Protein AF-A0A3M1JPD7-F1 (afdb_monomer_lite)

pLDDT: mean 86.86, std 10.53, range [47.19, 97.12]

Sequence (91 aa):
DQALSAVRRYTLRSYDALRRLPLEGGGTRSLFSPSGIVRGTARAERFLFWPMGIASAGAMRQWGTHATAFVGKRHFDDPFLIDQSYRVELP

Foldseek 3Di:
DPPPDDPDDDDDDDPVCQQWPADDVGGTHHCADPLFFRPPQADPCCVVQVVQVAHRPRTDGDPPSHDLDSHDDDDPPPPCSVVVVPVDDDD

Radius of gyration: 18.76 Å; chains: 1; bounding box: 42×30×56 Å

Structure (mmCIF, N/CA/C/O backbone):
data_AF-A0A3M1JPD7-F1
#
_entry.id   AF-A0A3M1JPD7-F1
#
loop_
_atom_site.group_PDB
_atom_site.id
_atom_site.type_symbol
_atom_site.label_atom_id
_atom_site.label_alt_id
_atom_site.label_comp_id
_atom_site.label_asym_id
_atom_site.label_entity_id
_atom_site.label_seq_id
_atom_site.pdbx_PDB_ins_code
_atom_site.Cartn_x
_atom_site.Cartn_y
_atom_site.Cartn_z
_atom_site.occupancy
_atom_site.B_iso_or_equiv
_atom_site.auth_seq_id
_atom_site.auth_comp_id
_atom_site.auth_asym_id
_atom_site.auth_atom_id
_atom_site.pdbx_PDB_model_num
ATOM 1 N N . ASP A 1 1 ? -13.932 -14.312 -35.572 1.00 47.19 1 ASP A N 1
ATOM 2 C CA . ASP A 1 1 ? -13.190 -15.589 -35.647 1.00 47.19 1 ASP A CA 1
ATOM 3 C C . ASP A 1 1 ? -11.670 -15.502 -35.817 1.00 47.19 1 ASP A C 1
ATOM 5 O O . ASP A 1 1 ? -11.100 -16.318 -36.517 1.00 47.19 1 ASP A O 1
ATOM 9 N N . GLN A 1 2 ? -10.957 -14.624 -35.099 1.00 50.59 2 GLN A N 1
ATOM 10 C CA . GLN A 1 2 ? -9.500 -14.751 -34.888 1.00 50.59 2 GLN A CA 1
ATOM 11 C C . GLN A 1 2 ? -9.098 -13.933 -33.651 1.00 50.59 2 GLN A C 1
ATOM 13 O O . GLN A 1 2 ? -8.700 -12.784 -33.777 1.00 50.59 2 GLN A O 1
ATOM 18 N N . ALA A 1 3 ? -9.270 -14.481 -32.446 1.00 52.66 3 ALA A N 1
ATOM 19 C CA . ALA A 1 3 ? -8.613 -13.959 -31.237 1.00 52.66 3 ALA A CA 1
ATOM 20 C C . ALA A 1 3 ? -8.734 -14.937 -30.053 1.00 52.66 3 ALA A C 1
ATOM 22 O O . ALA A 1 3 ? -8.975 -14.526 -28.920 1.00 52.66 3 ALA A O 1
ATOM 23 N N . LEU A 1 4 ? -8.583 -16.245 -30.284 1.00 58.25 4 LEU A N 1
ATOM 24 C CA . LEU A 1 4 ? -8.241 -17.130 -29.171 1.00 58.25 4 LEU A CA 1
ATOM 25 C C . LEU A 1 4 ? -6.786 -16.823 -28.819 1.00 58.25 4 LEU A C 1
ATOM 27 O O . LEU A 1 4 ? -5.887 -16.998 -29.641 1.00 58.25 4 LEU A O 1
ATOM 31 N N . SER A 1 5 ? -6.587 -16.227 -27.644 1.00 66.62 5 SER A N 1
ATOM 32 C CA . SER A 1 5 ? -5.293 -15.728 -27.200 1.00 66.62 5 SER A CA 1
ATOM 33 C C . SER A 1 5 ? -4.257 -16.852 -27.209 1.00 66.62 5 SER A C 1
ATOM 35 O O . SER A 1 5 ? -4.500 -17.959 -26.729 1.00 66.62 5 SER A O 1
ATOM 37 N N . ALA A 1 6 ? -3.082 -16.575 -27.774 1.00 75.81 6 ALA A N 1
ATOM 38 C CA . ALA A 1 6 ? -1.946 -17.473 -27.639 1.00 75.81 6 ALA A CA 1
ATOM 39 C C . ALA A 1 6 ? -1.694 -17.730 -26.146 1.00 75.81 6 ALA A C 1
ATOM 41 O O . ALA A 1 6 ? -1.652 -16.779 -25.357 1.00 75.81 6 ALA A O 1
ATOM 42 N N . VAL A 1 7 ? -1.516 -18.998 -25.761 1.00 81.12 7 VAL A N 1
ATOM 43 C CA . VAL A 1 7 ? -1.198 -19.384 -24.381 1.00 81.12 7 VAL A CA 1
ATOM 44 C C . VAL A 1 7 ? 0.077 -18.657 -23.953 1.00 81.12 7 VAL A C 1
ATOM 46 O O . VAL A 1 7 ? 1.189 -19.010 -24.354 1.00 81.12 7 VAL A O 1
ATOM 49 N N . ARG A 1 8 ? -0.072 -17.610 -23.137 1.00 83.44 8 ARG A N 1
ATOM 50 C CA . ARG A 1 8 ? 1.065 -16.894 -22.559 1.00 83.44 8 ARG A CA 1
ATOM 51 C C . ARG A 1 8 ? 1.551 -17.664 -21.346 1.00 83.44 8 ARG A C 1
ATOM 53 O O . ARG A 1 8 ? 0.921 -17.654 -20.292 1.00 83.44 8 ARG A O 1
ATOM 60 N N . ARG A 1 9 ? 2.707 -18.306 -21.493 1.00 87.81 9 ARG A N 1
ATOM 61 C CA . ARG A 1 9 ? 3.447 -18.843 -20.352 1.00 87.81 9 ARG A CA 1
ATOM 62 C C . ARG A 1 9 ? 3.970 -17.673 -19.524 1.00 87.81 9 ARG A C 1
ATOM 64 O O . ARG A 1 9 ? 4.674 -16.811 -20.043 1.00 87.81 9 ARG A O 1
ATOM 71 N N . TYR A 1 10 ? 3.610 -17.646 -18.249 1.00 88.75 10 TYR A N 1
ATOM 72 C CA . TYR A 1 10 ? 4.161 -16.727 -17.264 1.00 88.75 10 TYR A CA 1
ATOM 73 C C . TYR A 1 10 ? 4.931 -17.523 -16.214 1.00 88.75 10 TYR A C 1
ATOM 75 O O . TYR A 1 10 ? 4.686 -18.709 -16.001 1.00 88.75 10 TYR A O 1
ATOM 83 N N . THR A 1 11 ? 5.869 -16.861 -15.551 1.00 92.19 11 THR A N 1
ATOM 84 C CA . THR A 1 11 ? 6.619 -17.430 -14.430 1.00 92.19 11 THR A CA 1
ATOM 85 C C . THR A 1 11 ? 6.348 -16.602 -13.190 1.00 92.19 11 THR A C 1
ATOM 87 O O . THR A 1 11 ? 6.385 -15.371 -13.263 1.00 92.19 11 THR A O 1
ATOM 90 N N . LEU A 1 12 ? 6.144 -17.256 -12.049 1.00 93.25 12 LEU A N 1
ATOM 91 C CA . LEU A 1 12 ? 6.143 -16.562 -10.767 1.00 93.25 12 LEU A CA 1
ATOM 92 C C . LEU A 1 12 ? 7.547 -16.021 -10.475 1.00 93.25 12 LEU A C 1
ATOM 94 O O . LEU A 1 12 ? 8.553 -16.706 -10.654 1.00 93.25 12 LEU A O 1
ATOM 98 N N . ARG A 1 13 ? 7.608 -14.763 -10.049 1.00 93.31 13 ARG A N 1
ATOM 99 C CA . ARG A 1 13 ? 8.832 -14.073 -9.628 1.00 93.31 13 ARG A CA 1
ATOM 100 C C . ARG A 1 13 ? 8.616 -13.532 -8.223 1.00 93.31 13 ARG A C 1
ATOM 102 O O . ARG A 1 13 ? 7.473 -13.335 -7.814 1.00 93.31 13 ARG A O 1
ATOM 109 N N . SER A 1 14 ? 9.708 -13.273 -7.503 1.00 94.56 14 SER A N 1
ATOM 110 C CA . SER A 1 14 ? 9.621 -12.612 -6.199 1.00 94.56 14 SER A CA 1
ATOM 111 C C . SER A 1 14 ? 8.871 -11.287 -6.328 1.00 94.56 14 SER A C 1
ATOM 113 O O . SER A 1 14 ? 9.142 -10.493 -7.233 1.00 94.56 14 SER A O 1
ATOM 115 N N . TYR A 1 15 ? 7.960 -11.046 -5.388 1.00 93.81 15 TYR A N 1
ATOM 116 C CA . TYR A 1 15 ? 7.221 -9.796 -5.258 1.00 93.81 15 TYR A CA 1
ATOM 117 C C . TYR A 1 15 ? 8.153 -8.577 -5.202 1.00 93.81 15 TYR A C 1
ATOM 119 O O . TYR A 1 15 ? 7.837 -7.516 -5.741 1.00 93.81 15 TYR A O 1
ATOM 127 N N . ASP A 1 16 ? 9.340 -8.739 -4.615 1.00 94.12 16 ASP A N 1
ATOM 128 C CA . ASP A 1 16 ? 10.306 -7.656 -4.450 1.00 94.12 16 ASP A CA 1
ATOM 129 C C . ASP A 1 16 ? 10.815 -7.102 -5.783 1.00 94.12 16 ASP A C 1
ATOM 131 O O . ASP A 1 16 ? 11.147 -5.917 -5.868 1.00 94.12 16 ASP A O 1
ATOM 135 N N . ALA A 1 17 ? 10.783 -7.911 -6.849 1.00 95.19 17 ALA A N 1
ATOM 136 C CA . ALA A 1 17 ? 11.136 -7.471 -8.196 1.00 95.19 17 ALA A CA 1
ATOM 137 C C . ALA A 1 17 ? 10.227 -6.332 -8.696 1.00 95.19 17 ALA A C 1
ATOM 139 O O . ALA A 1 17 ? 10.663 -5.495 -9.485 1.00 95.19 17 ALA A O 1
ATOM 140 N N . LEU A 1 18 ? 8.987 -6.239 -8.198 1.00 95.19 18 LEU A N 1
ATOM 141 C CA . LEU A 1 18 ? 8.049 -5.174 -8.564 1.00 95.19 18 LEU A CA 1
ATOM 142 C C . LEU A 1 18 ? 8.505 -3.790 -8.083 1.00 95.19 18 LEU A C 1
ATOM 144 O O . LEU A 1 18 ? 8.094 -2.784 -8.659 1.00 95.19 18 LEU A O 1
ATOM 148 N N . ARG A 1 19 ? 9.370 -3.710 -7.062 1.00 95.31 19 ARG A N 1
ATOM 149 C CA . ARG A 1 19 ? 9.924 -2.428 -6.584 1.00 95.31 19 ARG A CA 1
ATOM 150 C C . ARG A 1 19 ? 11.020 -1.882 -7.502 1.00 95.31 19 ARG A C 1
ATOM 152 O O . ARG A 1 19 ? 11.384 -0.714 -7.382 1.00 95.31 19 ARG A O 1
ATOM 159 N N . ARG A 1 20 ? 11.534 -2.699 -8.429 1.00 95.81 20 ARG A N 1
ATOM 160 C CA . ARG A 1 20 ? 12.623 -2.333 -9.338 1.00 95.81 20 ARG A CA 1
ATOM 161 C C . ARG A 1 20 ? 12.515 -3.086 -10.669 1.00 95.81 20 ARG A C 1
ATOM 163 O O . ARG A 1 20 ? 13.317 -3.967 -10.968 1.00 95.81 20 ARG A O 1
ATOM 170 N N . LEU A 1 21 ? 11.526 -2.718 -11.481 1.00 95.00 21 LEU A N 1
ATOM 171 C CA . LEU A 1 21 ? 11.335 -3.284 -12.815 1.00 95.00 21 LEU A CA 1
ATOM 172 C C . LEU A 1 21 ? 12.310 -2.646 -13.814 1.00 95.00 21 LEU A C 1
ATOM 174 O O . LEU A 1 21 ? 12.451 -1.421 -13.802 1.00 95.00 21 LEU A O 1
ATOM 178 N N . PRO A 1 22 ? 12.968 -3.431 -14.680 1.00 94.75 22 PRO A N 1
ATOM 179 C CA . PRO A 1 22 ? 13.799 -2.885 -15.746 1.00 94.75 22 PRO A CA 1
ATOM 180 C C . PRO A 1 22 ? 12.942 -2.125 -16.767 1.00 94.75 22 PRO A C 1
ATOM 182 O O . PRO A 1 22 ? 11.800 -2.505 -17.032 1.00 94.75 22 PRO A O 1
ATOM 185 N N . LEU A 1 23 ? 13.497 -1.055 -17.334 1.00 94.94 23 LEU A N 1
ATOM 186 C CA . LEU A 1 23 ? 12.902 -0.332 -18.458 1.00 94.94 23 LEU A CA 1
ATOM 187 C C . LEU A 1 23 ? 13.651 -0.654 -19.754 1.00 94.94 23 LEU A C 1
ATOM 189 O O . LEU A 1 23 ? 14.860 -0.900 -19.745 1.00 94.94 23 LEU A O 1
ATOM 193 N N . GLU A 1 24 ? 12.930 -0.623 -20.872 1.00 90.38 24 GLU A N 1
ATOM 194 C CA . GLU A 1 24 ? 13.545 -0.647 -22.199 1.00 90.38 24 GLU A CA 1
ATOM 195 C C . GLU A 1 24 ? 14.389 0.625 -22.374 1.00 90.38 24 GLU A C 1
ATOM 197 O O . GLU A 1 24 ? 13.917 1.727 -22.101 1.00 90.38 24 GLU A O 1
ATOM 202 N N . GLY A 1 25 ? 15.658 0.472 -22.760 1.00 89.88 25 GLY A N 1
ATOM 203 C CA . GLY A 1 25 ? 16.627 1.579 -22.815 1.00 89.88 25 GLY A CA 1
ATOM 204 C C . GLY A 1 25 ? 17.490 1.753 -21.558 1.00 89.88 25 GLY A C 1
ATOM 205 O O . GLY A 1 25 ? 18.344 2.635 -21.521 1.00 89.88 25 GLY A O 1
ATOM 206 N N . GLY A 1 26 ? 17.324 0.888 -20.553 1.00 92.44 26 GLY A N 1
ATOM 207 C CA . GLY A 1 26 ? 18.120 0.905 -19.327 1.00 92.44 26 GLY A CA 1
ATOM 208 C C . GLY A 1 26 ? 17.445 1.648 -18.173 1.00 92.44 26 GLY A C 1
ATOM 209 O O . GLY A 1 26 ? 16.414 2.302 -18.316 1.00 92.44 26 GLY A O 1
ATOM 210 N N . GLY A 1 27 ? 18.018 1.502 -16.979 1.00 95.12 27 GLY A N 1
ATOM 211 C CA . GLY A 1 27 ? 17.420 2.011 -15.746 1.00 95.12 27 GLY A CA 1
ATOM 212 C C . GLY A 1 27 ? 16.280 1.139 -15.211 1.00 95.12 27 GLY A C 1
ATOM 213 O O . GLY A 1 27 ? 16.009 0.038 -15.698 1.00 95.12 27 GLY A O 1
ATOM 214 N N . THR A 1 28 ? 15.645 1.609 -14.135 1.00 96.44 28 THR A N 1
ATOM 215 C CA . THR A 1 28 ? 14.619 0.844 -13.415 1.00 96.44 28 THR A CA 1
ATOM 216 C C . THR A 1 28 ? 13.506 1.732 -12.882 1.00 96.44 28 THR A C 1
ATOM 218 O O . THR A 1 28 ? 13.748 2.885 -12.529 1.00 96.44 28 THR A O 1
ATOM 221 N N . ARG A 1 29 ? 12.301 1.176 -12.740 1.00 95.00 29 ARG A N 1
ATOM 222 C CA . ARG A 1 29 ? 11.137 1.854 -12.162 1.00 95.00 29 ARG A CA 1
ATOM 223 C C . ARG A 1 29 ? 10.363 0.926 -11.231 1.00 95.00 29 ARG A C 1
ATOM 225 O O . ARG A 1 29 ? 10.158 -0.241 -11.543 1.00 95.00 29 ARG A O 1
ATOM 232 N N . SER A 1 30 ? 9.886 1.457 -10.110 1.00 95.81 30 SER A N 1
ATOM 233 C CA . SER A 1 30 ? 8.941 0.742 -9.245 1.00 95.81 30 SER A CA 1
ATOM 234 C C . SER A 1 30 ? 7.552 0.673 -9.888 1.00 95.81 30 SER A C 1
ATOM 236 O O . SER A 1 30 ? 7.080 1.652 -10.473 1.00 95.81 30 SE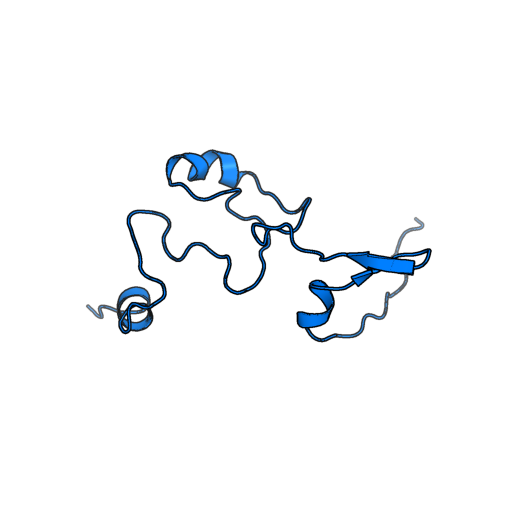R A O 1
ATOM 238 N N . LEU A 1 31 ? 6.872 -0.467 -9.746 1.00 96.31 31 LEU A N 1
ATOM 239 C CA . LEU A 1 31 ? 5.447 -0.601 -10.056 1.00 96.31 31 LEU A CA 1
ATOM 240 C C . LEU A 1 31 ? 4.589 0.325 -9.174 1.00 96.31 31 LEU A C 1
ATOM 242 O O . LEU A 1 31 ? 3.554 0.830 -9.614 1.00 96.31 31 LEU A O 1
ATOM 246 N N . PHE A 1 32 ? 5.026 0.540 -7.933 1.00 97.12 32 PHE A N 1
ATOM 247 C CA . PHE A 1 32 ? 4.309 1.305 -6.919 1.00 97.12 32 PHE A CA 1
ATOM 248 C C . PHE A 1 32 ? 4.690 2.790 -6.968 1.00 97.12 32 PHE A C 1
ATOM 250 O O . PHE A 1 32 ? 5.856 3.146 -7.160 1.00 97.12 32 PHE A O 1
ATOM 257 N N . SER A 1 33 ? 3.708 3.670 -6.769 1.00 95.06 33 SER A N 1
ATOM 258 C CA . SER A 1 33 ? 3.938 5.092 -6.491 1.00 95.06 33 SER A CA 1
ATOM 259 C C . SER A 1 33 ? 4.625 5.288 -5.124 1.00 95.06 33 SER A C 1
ATOM 261 O O . SER A 1 33 ? 4.681 4.347 -4.331 1.00 95.06 33 SER A O 1
ATOM 263 N N . PRO A 1 34 ? 5.074 6.513 -4.780 1.00 94.06 34 PRO A N 1
ATOM 264 C CA . PRO A 1 34 ? 5.591 6.807 -3.438 1.00 94.06 34 PRO A CA 1
ATOM 265 C C . PRO A 1 34 ? 4.606 6.482 -2.303 1.00 94.06 34 PRO A C 1
ATOM 267 O O . PRO A 1 34 ? 5.018 6.161 -1.198 1.00 94.06 34 PRO A O 1
ATOM 270 N N . SER A 1 35 ? 3.299 6.509 -2.585 1.00 92.56 35 SER A N 1
ATOM 271 C CA . SER A 1 35 ? 2.238 6.132 -1.643 1.00 92.56 35 SER A CA 1
ATOM 272 C C . SER A 1 35 ? 1.918 4.628 -1.644 1.00 92.56 35 SER A C 1
ATOM 274 O O . SER A 1 35 ? 0.892 4.220 -1.100 1.00 92.56 35 SER A O 1
ATOM 276 N N . GLY A 1 36 ? 2.721 3.812 -2.333 1.00 94.94 36 GLY A N 1
ATOM 277 C CA . GLY A 1 36 ? 2.524 2.371 -2.463 1.00 94.94 36 GLY A CA 1
ATOM 278 C C . GLY A 1 36 ? 1.415 1.952 -3.430 1.00 94.94 36 GLY A C 1
ATOM 279 O O . GLY A 1 36 ? 1.121 0.767 -3.506 1.00 94.94 36 GLY A O 1
ATOM 280 N N . ILE A 1 37 ? 0.785 2.868 -4.176 1.00 96.19 37 ILE A N 1
ATOM 281 C CA . ILE A 1 37 ? -0.350 2.543 -5.060 1.00 96.19 37 ILE A CA 1
ATOM 282 C C . ILE A 1 37 ? 0.148 2.133 -6.450 1.00 96.19 37 ILE A C 1
ATOM 284 O O . ILE A 1 37 ? 0.991 2.807 -7.045 1.00 96.19 37 ILE A O 1
ATOM 288 N N . VAL A 1 38 ? -0.422 1.064 -7.010 1.00 96.56 38 VAL A N 1
ATOM 289 C CA . VAL A 1 38 ? -0.193 0.678 -8.409 1.00 96.56 38 VAL A CA 1
ATOM 290 C C . VAL A 1 38 ? -1.016 1.583 -9.329 1.00 96.56 38 VAL A C 1
ATOM 292 O O . VAL A 1 38 ? -2.249 1.628 -9.251 1.00 96.56 38 VAL A O 1
ATOM 295 N N . ARG A 1 39 ? -0.345 2.310 -10.228 1.00 93.75 39 ARG A N 1
ATOM 296 C CA . ARG A 1 39 ? -1.019 3.220 -11.171 1.00 93.75 39 ARG A CA 1
ATOM 297 C C . ARG A 1 39 ? -2.011 2.466 -12.063 1.00 93.75 39 ARG A C 1
ATOM 299 O O . ARG A 1 39 ? -1.760 1.336 -12.460 1.00 93.75 39 ARG A O 1
ATOM 306 N N . GLY A 1 40 ? -3.138 3.105 -12.380 1.00 94.56 40 GLY A N 1
ATOM 307 C CA . GLY A 1 40 ? -4.173 2.532 -13.252 1.00 94.56 40 GLY A CA 1
ATOM 308 C C . GLY A 1 40 ? -5.071 1.476 -12.596 1.00 94.56 40 GLY A C 1
ATOM 309 O O . GLY A 1 40 ? -6.003 1.002 -13.231 1.00 94.56 40 GLY A O 1
ATOM 310 N N . THR A 1 41 ? -4.850 1.133 -11.323 1.00 96.19 41 THR A N 1
ATOM 311 C CA . THR A 1 41 ? -5.646 0.105 -10.620 1.00 96.19 41 THR A CA 1
ATOM 312 C C . THR A 1 41 ? -6.754 0.674 -9.741 1.00 96.19 41 THR A C 1
ATOM 314 O O . THR A 1 41 ? -7.365 -0.049 -8.962 1.00 96.19 41 THR A O 1
ATOM 317 N N . ALA A 1 42 ? -7.021 1.972 -9.836 1.00 94.56 42 ALA A N 1
ATOM 318 C CA . ALA A 1 42 ? -7.995 2.612 -8.973 1.00 94.56 42 ALA A CA 1
ATOM 319 C C . ALA A 1 42 ? -9.435 2.175 -9.302 1.00 94.56 42 ALA A C 1
ATOM 321 O O . ALA A 1 42 ? -9.751 1.833 -10.443 1.00 94.56 42 ALA A O 1
ATOM 322 N N . ARG A 1 43 ? -10.303 2.168 -8.286 1.00 94.31 43 ARG A N 1
ATOM 323 C CA . ARG A 1 43 ? -11.675 1.647 -8.364 1.00 94.31 43 ARG A CA 1
ATOM 324 C C . ARG A 1 43 ? -12.713 2.723 -8.022 1.00 94.31 43 ARG A C 1
ATOM 326 O O . ARG A 1 43 ? -12.333 3.853 -7.688 1.00 94.31 43 ARG A O 1
ATOM 333 N N . ALA A 1 44 ? -13.999 2.414 -8.188 1.00 94.44 44 ALA A N 1
ATOM 334 C CA . ALA A 1 44 ? -15.097 3.366 -7.978 1.00 94.44 44 ALA A CA 1
ATOM 335 C C . ALA A 1 44 ? -15.301 3.688 -6.486 1.00 94.44 44 ALA A C 1
AT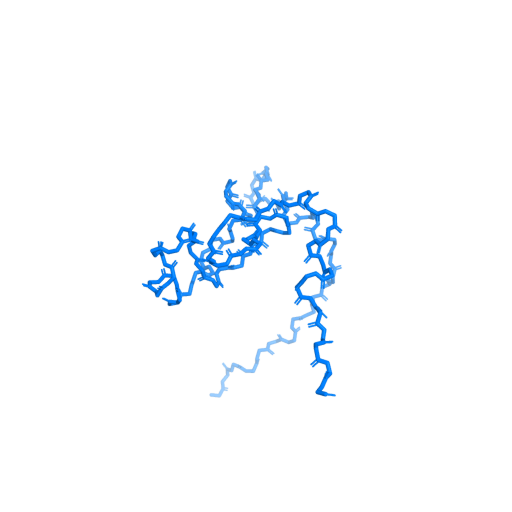OM 337 O O . ALA A 1 44 ? -15.623 4.817 -6.127 1.00 94.44 44 ALA A O 1
ATOM 338 N N . GLU A 1 45 ? -14.982 2.733 -5.616 1.00 91.31 45 GLU A N 1
ATOM 339 C CA . GLU A 1 45 ? -15.017 2.804 -4.156 1.00 91.31 45 GLU A CA 1
ATOM 340 C C . GLU A 1 45 ? -14.189 3.970 -3.610 1.00 91.31 45 GLU A C 1
ATOM 342 O O . GLU A 1 45 ? -14.473 4.463 -2.520 1.00 91.31 45 GLU A O 1
ATOM 347 N N . ARG A 1 46 ? -13.213 4.485 -4.377 1.00 90.75 46 ARG A N 1
ATOM 348 C CA . ARG A 1 46 ? -12.490 5.708 -4.011 1.00 90.75 46 ARG A CA 1
ATOM 349 C C . ARG A 1 46 ? -13.433 6.878 -3.731 1.00 90.75 46 ARG A C 1
ATOM 351 O O . ARG A 1 46 ? -13.108 7.687 -2.881 1.00 90.75 46 ARG A O 1
ATOM 358 N N . PHE A 1 47 ? -14.557 6.982 -4.441 1.00 91.38 47 PHE A N 1
ATOM 359 C CA . PHE A 1 47 ? -15.515 8.080 -4.284 1.00 91.38 47 PHE A CA 1
ATOM 360 C C . PHE A 1 47 ? -16.490 7.845 -3.133 1.00 91.38 47 PHE A C 1
ATOM 362 O O . PHE A 1 47 ? -17.052 8.798 -2.609 1.00 91.38 47 PHE A O 1
ATOM 369 N N . LEU A 1 48 ? -16.662 6.593 -2.713 1.00 89.12 48 LEU A N 1
ATOM 370 C CA . LEU A 1 48 ? -17.467 6.263 -1.544 1.00 89.12 48 LEU A CA 1
ATOM 371 C C . LEU A 1 48 ? -16.664 6.460 -0.255 1.00 89.12 48 LEU A C 1
ATOM 373 O O . LEU A 1 48 ? -17.174 6.965 0.738 1.00 89.12 48 LEU A O 1
ATOM 377 N N . PHE A 1 49 ? -15.387 6.077 -0.283 1.00 88.00 49 PHE A N 1
ATOM 378 C CA . PHE A 1 49 ? -14.561 5.977 0.914 1.00 88.00 49 PHE A CA 1
ATOM 379 C C . PHE A 1 49 ? -13.531 7.100 1.080 1.00 88.00 49 PHE A C 1
ATOM 381 O O . PHE A 1 49 ? -12.818 7.115 2.082 1.00 88.00 49 PHE A O 1
ATOM 388 N N . TRP A 1 50 ? -13.461 8.071 0.160 1.00 86.31 50 TRP A N 1
ATOM 389 C CA . TRP A 1 50 ? -12.571 9.228 0.327 1.00 86.31 50 TRP A CA 1
ATOM 390 C C . TRP A 1 50 ? -12.770 10.012 1.640 1.00 86.31 50 TRP A C 1
ATOM 392 O O . TRP A 1 50 ? -11.748 10.422 2.195 1.00 86.31 50 TRP A O 1
ATOM 402 N N . PRO A 1 51 ? -13.996 10.202 2.192 1.00 88.38 51 PRO A N 1
ATOM 403 C CA . PRO A 1 51 ? -14.173 11.016 3.400 1.00 88.38 51 PRO A CA 1
ATOM 404 C C . PRO A 1 51 ? -13.543 10.365 4.633 1.00 88.38 51 PRO A C 1
ATOM 406 O O . PRO A 1 51 ? -13.252 11.029 5.619 1.00 88.38 51 PRO A O 1
ATOM 409 N N . MET A 1 52 ? -13.309 9.056 4.568 1.00 88.44 52 MET A N 1
ATOM 410 C CA . MET A 1 52 ? -12.713 8.268 5.637 1.00 88.44 52 MET A CA 1
ATOM 411 C C . MET A 1 52 ? -11.177 8.346 5.672 1.00 88.44 52 MET A C 1
ATOM 413 O O . MET A 1 52 ? -10.533 7.639 6.440 1.00 88.44 52 MET A O 1
ATOM 417 N N . GLY A 1 53 ? -10.559 9.176 4.824 1.00 86.56 53 GLY A N 1
ATOM 418 C CA . GLY A 1 53 ? -9.103 9.353 4.786 1.00 86.56 53 GLY A CA 1
ATOM 419 C C . GLY A 1 53 ? -8.346 8.247 4.044 1.00 86.56 53 GLY A C 1
ATOM 420 O O . GLY A 1 53 ? -7.115 8.234 4.039 1.00 86.56 53 GLY A O 1
ATOM 421 N N . ILE A 1 54 ? -9.048 7.329 3.371 1.00 88.38 54 ILE A N 1
ATOM 422 C CA . ILE A 1 54 ? -8.417 6.259 2.593 1.00 88.38 54 ILE A CA 1
ATOM 423 C C . ILE A 1 54 ? -8.177 6.733 1.166 1.00 88.38 54 ILE A C 1
ATOM 425 O O . ILE A 1 54 ? -9.088 6.809 0.338 1.00 88.38 54 ILE A O 1
ATOM 429 N N . ALA A 1 55 ? -6.912 6.985 0.841 1.00 89.12 55 ALA A N 1
ATOM 430 C CA . ALA A 1 55 ? -6.524 7.320 -0.521 1.00 89.12 55 ALA A CA 1
ATOM 431 C C . ALA A 1 55 ? -6.901 6.185 -1.493 1.00 89.12 55 ALA A C 1
ATOM 433 O O . ALA A 1 55 ? -6.491 5.041 -1.307 1.00 89.12 55 ALA A O 1
ATOM 434 N N . SER A 1 56 ? -7.637 6.497 -2.562 1.00 92.12 56 SER A N 1
ATOM 435 C CA . SER A 1 56 ? -7.940 5.568 -3.663 1.00 92.12 56 SER A CA 1
ATOM 436 C C . SER A 1 56 ? -8.354 4.156 -3.208 1.00 92.12 56 SER A C 1
ATOM 438 O O . SER A 1 56 ? -7.716 3.170 -3.591 1.00 92.12 56 SER A O 1
ATOM 440 N N . ALA A 1 57 ? -9.394 4.057 -2.374 1.00 91.94 57 ALA A N 1
ATOM 441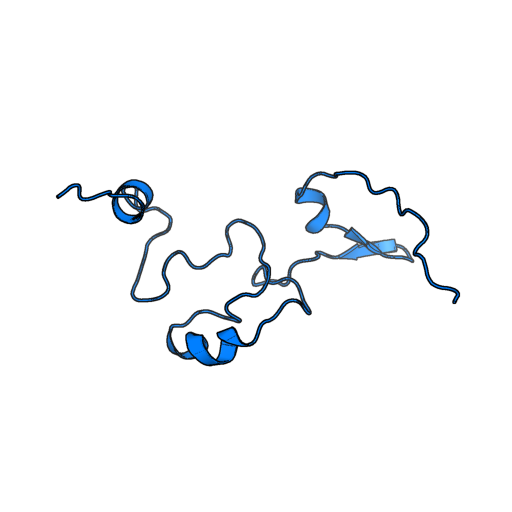 C CA . ALA A 1 57 ? -9.893 2.775 -1.878 1.00 91.94 57 ALA A CA 1
ATOM 442 C C . ALA A 1 57 ? -10.133 1.757 -3.013 1.00 91.94 57 ALA A C 1
ATOM 444 O O . ALA A 1 57 ? -10.553 2.116 -4.116 1.00 91.94 57 ALA A O 1
ATOM 445 N N . GLY A 1 58 ? -9.785 0.493 -2.749 1.00 90.38 58 GLY A N 1
ATOM 446 C CA . GLY A 1 58 ? -9.834 -0.602 -3.725 1.00 90.38 58 GLY A CA 1
ATOM 447 C C . GLY A 1 58 ? -8.670 -0.654 -4.728 1.00 90.38 58 GLY A C 1
ATOM 448 O O . GLY A 1 58 ? -8.558 -1.629 -5.467 1.00 90.38 58 GLY A O 1
ATOM 449 N N . ALA A 1 59 ? -7.783 0.350 -4.771 1.00 95.56 59 ALA A N 1
ATOM 450 C CA . ALA A 1 59 ? -6.584 0.275 -5.607 1.00 95.56 59 ALA A CA 1
ATOM 451 C C . ALA A 1 59 ? -5.593 -0.780 -5.098 1.00 95.56 59 ALA A C 1
ATOM 453 O O . ALA A 1 59 ? -5.430 -0.962 -3.889 1.00 95.56 59 ALA A O 1
ATOM 454 N N . MET A 1 60 ? -4.877 -1.422 -6.024 1.00 95.75 60 MET A N 1
ATOM 455 C CA . MET A 1 60 ? -3.813 -2.364 -5.677 1.00 95.75 60 MET A CA 1
ATOM 456 C C . MET A 1 60 ? -2.646 -1.621 -5.025 1.00 95.75 60 MET A C 1
ATOM 458 O O . MET A 1 60 ? -2.286 -0.512 -5.439 1.00 95.75 60 MET A O 1
ATOM 462 N N . ARG A 1 61 ? -2.040 -2.241 -4.009 1.00 95.06 61 ARG A N 1
ATOM 463 C CA . ARG A 1 61 ? -1.062 -1.589 -3.138 1.00 95.06 61 ARG A CA 1
ATOM 464 C C . ARG A 1 61 ? 0.134 -2.463 -2.822 1.00 95.06 61 ARG A C 1
ATOM 466 O O . ARG A 1 61 ? 0.054 -3.688 -2.809 1.00 95.06 61 ARG A O 1
ATOM 473 N N . GLN A 1 62 ? 1.232 -1.796 -2.494 1.00 96.00 62 GLN A N 1
ATOM 474 C CA . GLN A 1 62 ? 2.393 -2.439 -1.925 1.00 96.00 62 GLN A CA 1
ATOM 475 C C . GLN A 1 62 ? 2.038 -3.012 -0.549 1.00 96.00 62 GLN A C 1
ATOM 477 O O . GLN A 1 62 ? 1.438 -2.309 0.272 1.00 96.00 62 GLN A O 1
ATOM 482 N N . TRP A 1 63 ? 2.441 -4.254 -0.264 1.00 91.69 63 TRP A N 1
ATOM 483 C CA . TRP A 1 63 ? 2.391 -4.790 1.099 1.00 91.69 63 TRP A CA 1
ATOM 484 C C . TRP A 1 63 ? 2.955 -3.774 2.108 1.00 91.69 63 TRP A C 1
ATOM 486 O O . TRP A 1 63 ? 3.982 -3.143 1.847 1.00 91.69 63 TRP A O 1
ATOM 496 N N . GLY A 1 64 ? 2.259 -3.595 3.235 1.00 89.25 64 GLY A N 1
ATOM 497 C CA . GLY A 1 64 ? 2.621 -2.631 4.282 1.00 89.25 64 GLY A CA 1
ATOM 498 C C . GLY A 1 64 ? 2.140 -1.190 4.058 1.00 89.25 64 GLY A C 1
ATOM 499 O O . GLY A 1 64 ? 2.299 -0.365 4.944 1.00 89.25 64 GLY A O 1
ATOM 500 N N . THR A 1 65 ? 1.519 -0.869 2.916 1.00 90.44 65 THR A N 1
ATOM 501 C CA . THR A 1 65 ? 0.958 0.478 2.631 1.00 90.44 65 THR A CA 1
ATOM 502 C C . THR A 1 65 ? -0.574 0.509 2.632 1.00 90.44 65 THR A C 1
ATOM 504 O O . THR A 1 65 ? -1.203 1.417 2.080 1.00 90.44 65 THR A O 1
ATOM 507 N N . HIS A 1 66 ? -1.187 -0.530 3.192 1.00 89.06 66 HIS A N 1
ATOM 508 C CA . HIS A 1 66 ? -2.635 -0.669 3.278 1.00 89.06 66 HIS A CA 1
ATOM 509 C C . HIS A 1 66 ? -3.155 0.050 4.521 1.00 89.06 66 HIS A C 1
ATOM 511 O O . HIS A 1 66 ? -2.477 0.098 5.545 1.00 89.06 66 HIS A O 1
ATOM 517 N N . ALA A 1 67 ? -4.367 0.594 4.432 1.00 86.69 67 ALA A N 1
ATOM 518 C CA . ALA A 1 67 ? -5.052 1.108 5.607 1.00 86.69 67 ALA A CA 1
ATOM 519 C C . ALA A 1 67 ? -5.419 -0.064 6.534 1.00 86.69 67 ALA A C 1
ATOM 521 O O . ALA A 1 67 ? -5.965 -1.064 6.072 1.00 86.69 67 ALA A O 1
ATOM 522 N N . THR A 1 68 ? -5.127 0.064 7.828 1.00 80.25 68 THR A N 1
ATOM 523 C CA . THR A 1 68 ? -5.483 -0.922 8.867 1.00 80.25 68 THR A CA 1
ATOM 524 C C . THR A 1 68 ? -6.884 -0.693 9.440 1.00 80.25 68 THR A C 1
ATOM 526 O O . THR A 1 68 ? -7.416 -1.534 10.158 1.00 80.25 68 THR A O 1
ATOM 529 N N . ALA A 1 69 ? -7.511 0.441 9.120 1.00 79.50 69 ALA A N 1
ATOM 530 C CA . ALA A 1 69 ? -8.883 0.767 9.476 1.00 79.50 69 ALA A CA 1
ATOM 531 C C . ALA A 1 69 ? -9.527 1.612 8.378 1.00 79.50 69 ALA A C 1
ATOM 533 O O . ALA A 1 69 ? -8.857 2.440 7.762 1.00 79.50 69 ALA A O 1
ATOM 534 N N . PHE A 1 70 ? -10.835 1.434 8.185 1.00 74.69 70 PHE A N 1
ATOM 535 C CA . PHE A 1 70 ? -11.641 2.371 7.405 1.00 74.69 70 PHE A CA 1
ATOM 536 C C . PHE A 1 70 ? -12.144 3.539 8.256 1.00 74.69 70 PHE A C 1
ATOM 538 O O . PHE A 1 70 ? -12.305 4.627 7.737 1.00 74.69 70 PHE A O 1
ATOM 545 N N . VAL A 1 71 ? -12.356 3.356 9.559 1.00 75.69 71 VAL A N 1
ATOM 546 C CA . VAL A 1 71 ? -12.830 4.417 10.4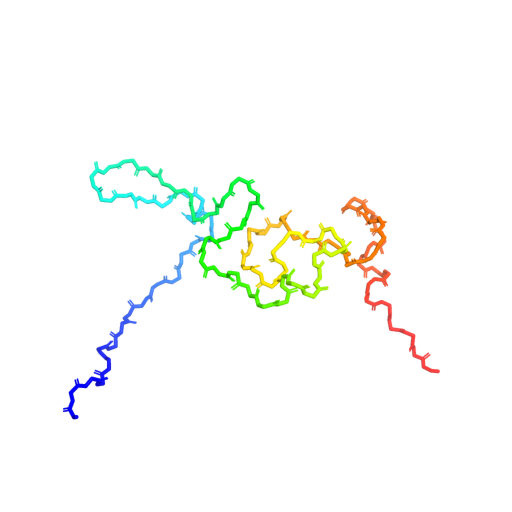58 1.00 75.69 71 VAL A CA 1
ATOM 547 C C . VAL A 1 71 ? -11.983 4.417 11.726 1.00 75.69 71 VAL A C 1
ATOM 549 O O . VAL A 1 71 ? -11.641 3.352 12.243 1.00 75.69 71 VAL A O 1
ATOM 552 N N . GLY A 1 72 ? -11.664 5.611 12.229 1.00 74.88 72 GLY A N 1
ATOM 553 C CA . GLY A 1 72 ? -10.899 5.803 13.461 1.00 74.88 72 GLY A CA 1
ATOM 554 C C . GLY A 1 72 ? -9.381 5.733 13.272 1.00 74.88 72 GLY A C 1
ATOM 555 O O . GLY A 1 72 ? -8.865 5.713 12.156 1.00 74.88 72 GLY A O 1
ATOM 556 N N . LYS A 1 73 ? -8.652 5.727 14.391 1.00 73.50 73 LYS A N 1
ATOM 557 C CA . LYS A 1 73 ? -7.187 5.654 14.427 1.00 73.50 73 LYS A CA 1
ATOM 558 C C . LYS A 1 73 ? -6.773 4.258 14.881 1.00 73.50 73 LYS A C 1
ATOM 560 O O . LYS A 1 73 ? -7.105 3.859 15.991 1.00 73.50 73 LYS A O 1
ATOM 565 N N . ARG A 1 74 ? -6.041 3.533 14.034 1.00 77.19 74 ARG A N 1
ATOM 566 C CA . ARG A 1 74 ? -5.384 2.276 14.409 1.00 77.19 74 ARG A CA 1
ATOM 567 C C . ARG A 1 74 ? -3.878 2.408 14.277 1.00 77.19 74 ARG A C 1
ATOM 569 O O . ARG A 1 74 ? -3.374 3.057 13.362 1.00 77.19 74 ARG A O 1
ATOM 576 N N . HIS A 1 75 ? -3.192 1.779 15.214 1.00 80.06 75 HIS A N 1
ATOM 577 C CA . HIS A 1 75 ? -1.746 1.719 15.300 1.00 80.06 75 HIS A CA 1
ATOM 578 C C . HIS A 1 75 ? -1.287 0.402 14.674 1.00 80.06 75 HIS A C 1
ATOM 580 O O . HIS A 1 75 ? -1.850 -0.650 14.963 1.00 80.06 75 HIS A O 1
ATOM 586 N N . PHE A 1 76 ? -0.327 0.458 13.749 1.00 76.38 76 PHE A N 1
ATOM 587 C CA . PHE A 1 76 ? 0.204 -0.755 13.112 1.00 76.38 76 PHE A CA 1
ATOM 588 C C . PHE A 1 76 ? 0.952 -1.642 14.120 1.00 76.38 76 PHE A C 1
ATOM 590 O O . PHE A 1 76 ? 1.030 -2.852 13.949 1.00 76.38 76 PHE A O 1
ATOM 597 N N . ASP A 1 77 ? 1.474 -1.020 15.170 1.00 84.56 77 ASP A N 1
ATOM 598 C CA . ASP A 1 77 ? 2.210 -1.603 16.283 1.00 84.56 77 ASP A CA 1
ATOM 599 C C . ASP A 1 77 ? 1.321 -2.051 17.453 1.00 84.56 77 ASP A C 1
ATOM 601 O O . ASP A 1 77 ? 1.852 -2.482 18.472 1.00 84.56 77 ASP A O 1
ATOM 605 N N . ASP A 1 78 ? -0.011 -1.981 17.329 1.00 87.56 78 ASP A N 1
ATOM 606 C CA . ASP A 1 78 ? -0.908 -2.526 18.351 1.00 87.56 78 ASP A CA 1
ATOM 607 C C . ASP A 1 78 ? -0.748 -4.062 18.417 1.00 87.56 78 ASP A C 1
ATOM 609 O O . ASP A 1 78 ? -1.103 -4.758 17.456 1.00 87.56 78 ASP A O 1
ATOM 613 N N . PRO A 1 79 ? -0.235 -4.617 19.535 1.00 88.69 79 PRO A N 1
ATOM 614 C CA . PRO A 1 79 ? 0.022 -6.050 19.653 1.00 88.69 79 PRO A CA 1
ATOM 615 C C . PRO A 1 79 ? -1.263 -6.885 19.636 1.00 88.69 79 PRO A C 1
ATOM 617 O O . PRO A 1 79 ? -1.214 -8.070 19.315 1.00 88.69 79 PRO A O 1
ATOM 620 N N . PHE A 1 80 ? -2.414 -6.279 19.934 1.00 88.12 80 PHE A N 1
ATOM 621 C CA . PHE A 1 80 ? -3.714 -6.944 19.961 1.00 88.12 80 PHE A CA 1
ATOM 622 C C . PHE A 1 80 ? -4.523 -6.709 18.681 1.00 88.12 80 PHE A C 1
ATOM 624 O O . PHE A 1 80 ? -5.689 -7.099 18.614 1.00 88.12 80 PHE A O 1
ATOM 631 N N . LEU A 1 81 ? -3.939 -6.079 17.654 1.00 83.94 81 LEU A N 1
ATOM 632 C CA . LEU A 1 81 ? -4.650 -5.715 16.426 1.00 83.94 81 LEU A CA 1
ATOM 633 C C . LEU A 1 81 ? -5.297 -6.927 15.740 1.00 83.94 81 LEU A C 1
ATOM 635 O O . LEU A 1 81 ? -6.434 -6.842 15.271 1.00 83.94 81 LEU A O 1
ATOM 639 N N . ILE A 1 82 ? -4.579 -8.050 15.680 1.00 83.81 82 ILE A N 1
ATOM 640 C CA . ILE A 1 82 ? -5.065 -9.291 15.065 1.00 83.81 82 ILE A CA 1
ATOM 641 C C . ILE A 1 82 ? -6.188 -9.893 15.911 1.00 83.81 82 ILE A C 1
ATOM 643 O O . ILE A 1 82 ? -7.270 -10.143 15.381 1.00 83.81 82 ILE A O 1
ATOM 647 N N . ASP A 1 83 ? -5.981 -10.027 17.221 1.00 87.50 83 ASP A N 1
ATOM 648 C CA . ASP A 1 83 ? -6.978 -10.600 18.133 1.00 87.50 83 ASP A CA 1
ATOM 649 C C . ASP A 1 83 ? -8.281 -9.800 18.134 1.00 87.50 83 ASP A C 1
ATOM 651 O O . ASP A 1 83 ? -9.364 -10.375 18.125 1.00 87.50 83 ASP A O 1
ATOM 655 N N . GLN A 1 84 ? -8.201 -8.467 18.099 1.00 84.31 84 GLN A N 1
ATOM 656 C CA . GLN A 1 84 ? -9.376 -7.599 18.003 1.00 84.31 84 GLN A CA 1
ATOM 657 C C . GLN 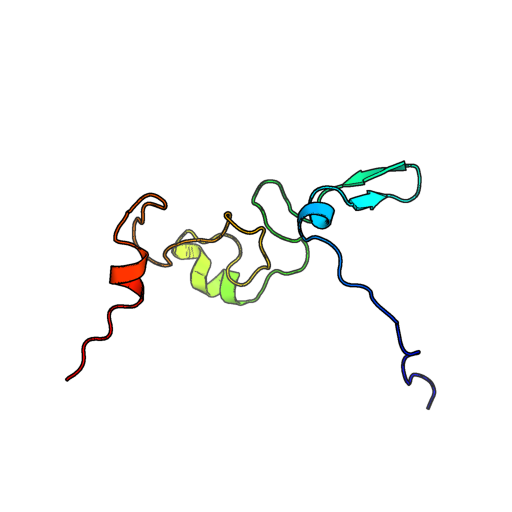A 1 84 ? -10.082 -7.712 16.644 1.00 84.31 84 GLN A C 1
ATOM 659 O O . GLN A 1 84 ? -11.303 -7.597 16.585 1.00 84.31 84 GLN A O 1
ATOM 664 N N . SER A 1 85 ? -9.337 -7.921 15.554 1.00 81.44 85 SER A N 1
ATOM 665 C CA . SER A 1 85 ? -9.903 -7.968 14.196 1.00 81.44 85 SER A CA 1
ATOM 666 C C . SER A 1 85 ? -10.582 -9.300 13.873 1.00 81.44 85 SER A C 1
ATOM 668 O O . SER A 1 85 ? -11.503 -9.324 13.061 1.00 81.44 85 SER A O 1
ATOM 670 N N . TYR A 1 86 ? -10.134 -10.393 14.497 1.00 83.94 86 TYR A N 1
ATOM 671 C CA . TYR A 1 86 ? -10.637 -11.750 14.250 1.00 83.94 86 TYR A CA 1
ATOM 672 C C . TYR A 1 86 ? -11.291 -12.386 15.480 1.00 83.94 86 TYR A C 1
ATOM 674 O O . TYR A 1 86 ? -11.499 -13.600 15.502 1.00 83.94 86 TYR A O 1
ATOM 682 N N . ARG A 1 87 ? -11.633 -11.593 16.503 1.00 83.94 87 ARG A N 1
ATOM 683 C CA . ARG A 1 87 ? -12.406 -12.082 17.645 1.00 83.94 87 ARG A CA 1
ATOM 684 C C . ARG A 1 87 ? -13.753 -12.593 17.145 1.00 83.94 87 ARG A C 1
ATOM 686 O O . ARG A 1 87 ? -14.602 -11.817 16.719 1.00 83.94 87 ARG A O 1
ATOM 693 N N . VAL A 1 88 ? -13.939 -13.904 17.216 1.00 79.31 88 VAL A N 1
ATOM 694 C CA . VAL A 1 88 ? -15.238 -14.534 16.998 1.00 79.31 88 VAL A CA 1
ATOM 695 C C . VAL A 1 88 ? -15.959 -14.532 18.338 1.00 79.31 88 VAL A C 1
ATOM 697 O O . VAL A 1 88 ? -15.578 -15.267 19.247 1.00 79.31 88 VAL A O 1
ATOM 700 N N . GLU A 1 89 ? -16.976 -13.688 18.479 1.00 75.75 89 GL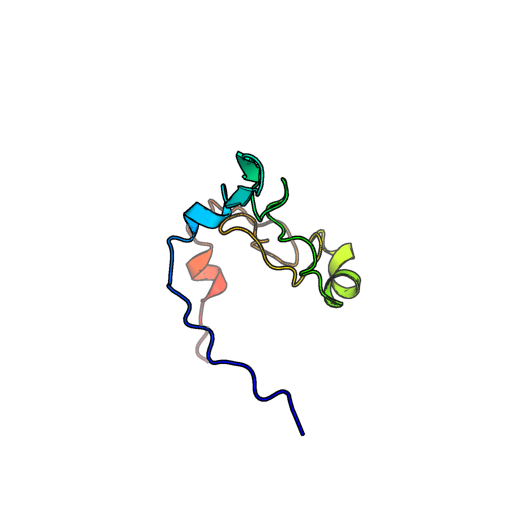U A N 1
ATOM 701 C CA . GLU A 1 89 ? -17.946 -13.845 19.562 1.00 75.75 89 GLU A CA 1
ATOM 702 C C . GLU A 1 89 ? -18.886 -14.981 19.157 1.00 75.75 89 GLU A C 1
ATOM 704 O O . GLU A 1 89 ? -19.701 -14.843 18.244 1.00 75.75 89 GLU A O 1
ATOM 709 N N . LEU A 1 90 ? -18.688 -16.150 19.766 1.00 67.19 90 LEU A N 1
ATOM 710 C CA . LEU A 1 90 ? -19.658 -17.233 19.672 1.00 67.19 90 LEU A CA 1
ATOM 711 C C . LEU A 1 90 ? -20.879 -16.858 20.533 1.00 67.19 90 LEU A C 1
ATOM 713 O O . LEU A 1 90 ? -20.680 -16.272 21.600 1.00 67.19 90 LEU A O 1
ATOM 717 N N . PRO A 1 91 ? -22.106 -17.149 20.063 1.00 65.19 91 PRO A N 1
ATOM 718 C CA . PRO A 1 91 ? -23.335 -16.861 20.799 1.00 65.19 91 PRO A CA 1
ATOM 719 C C . PRO A 1 91 ? -23.422 -17.605 22.136 1.00 65.19 91 PRO A C 1
ATOM 721 O O . PRO A 1 91 ? -22.833 -18.707 22.249 1.00 65.19 91 PRO A O 1
#

Secondary structure (DSSP, 8-state):
--------------GGGGGSEE-TTS-EE-SB-TTSBBTT---TTHHHHGGGT-TTTT--B-TT-S-S-SSS---TT-TTHHHHHS-----